Protein AF-X0Z9C5-F1 (afdb_monomer_lite)

Sequence (105 aa):
MKVLSIDVGIKNLALCLFKIENKEKYEIEKWNVVNLCNEIVINCHCGKPAKYNNKENYCCKKHIKDTNLSLIHPELDIKKLKKKKIMDIREILTTHQIDFNSKQS

pLDDT: mean 87.82, std 9.14, range [52.72, 98.19]

Organism: NCBI:txid412755

Foldseek 3Di:
DWDWDWDDDPFKIWIWIKDDPDPVDIDTPDTDIDGPPPDDQDAAPVRHGFPDDDPPHGHHPVCVVVVVDDPADPCRPPVNLVVDDPVSNVVVCVVVVHDDDPPDD

Structure (mmCIF, N/CA/C/O backbone):
data_AF-X0Z9C5-F1
#
_entry.id   AF-X0Z9C5-F1
#
loop_
_atom_site.group_PDB
_atom_site.id
_atom_site.type_symbol
_atom_site.label_atom_id
_atom_site.label_alt_id
_atom_site.label_comp_id
_atom_site.label_asym_id
_atom_site.label_entity_id
_atom_site.label_seq_id
_atom_site.pdbx_PDB_ins_code
_atom_site.Cartn_x
_atom_site.Cartn_y
_atom_site.Cartn_z
_atom_site.occupancy
_atom_site.B_iso_or_equiv
_atom_site.auth_seq_id
_atom_site.auth_comp_id
_atom_site.auth_asym_id
_atom_site.auth_atom_id
_atom_site.pdbx_PDB_model_num
ATOM 1 N N . MET A 1 1 ? -21.740 3.614 27.053 1.00 95.00 1 MET A N 1
ATOM 2 C CA . MET A 1 1 ? -22.060 3.948 25.646 1.00 95.00 1 MET A CA 1
ATOM 3 C C . MET A 1 1 ? -20.900 3.543 24.752 1.00 95.00 1 MET A C 1
ATOM 5 O O . MET A 1 1 ? -19.762 3.641 25.193 1.00 95.00 1 MET A O 1
ATOM 9 N N . LYS A 1 2 ? -21.169 3.093 23.524 1.00 96.75 2 LYS A N 1
ATOM 10 C CA . LYS A 1 2 ? -20.128 2.896 22.508 1.00 96.75 2 LYS A CA 1
ATOM 11 C C . LYS A 1 2 ? -20.235 3.992 21.451 1.00 96.75 2 LYS A C 1
ATOM 13 O O . LYS A 1 2 ? -21.341 4.276 21.003 1.00 96.75 2 LYS A O 1
ATOM 18 N N . VAL A 1 3 ? -19.111 4.598 21.081 1.00 97.38 3 VAL A N 1
ATOM 19 C CA . VAL A 1 3 ? -19.024 5.616 20.023 1.00 97.38 3 VAL A CA 1
ATOM 20 C C . VAL A 1 3 ? -17.980 5.170 19.018 1.00 97.38 3 VAL A C 1
ATOM 22 O O . VAL A 1 3 ? -16.850 4.881 19.394 1.00 97.38 3 VAL A O 1
ATOM 25 N N . LEU A 1 4 ? -18.354 5.116 17.744 1.00 97.81 4 LEU A N 1
ATOM 26 C CA . LEU A 1 4 ? -17.442 4.779 16.661 1.00 97.81 4 LEU A CA 1
ATOM 27 C C . LEU A 1 4 ? -17.093 6.054 15.893 1.00 97.81 4 LEU A C 1
ATOM 29 O O . LEU A 1 4 ? -17.954 6.643 15.247 1.00 97.81 4 LEU A O 1
ATOM 33 N N . SER A 1 5 ? -15.833 6.466 15.981 1.00 97.75 5 SER A N 1
ATOM 34 C CA . SER A 1 5 ? -15.264 7.510 15.132 1.00 97.75 5 SER A CA 1
ATOM 35 C C . SER A 1 5 ? -14.693 6.872 13.872 1.00 97.75 5 SER A C 1
ATOM 37 O O . SER A 1 5 ? -14.012 5.845 13.958 1.00 97.75 5 SER A O 1
ATOM 39 N N . ILE A 1 6 ? -14.986 7.461 12.716 1.00 97.81 6 ILE A N 1
ATOM 40 C CA . ILE A 1 6 ? -14.584 6.950 11.408 1.00 97.81 6 ILE A CA 1
ATOM 41 C C . ILE A 1 6 ? -13.991 8.095 10.589 1.00 97.81 6 ILE A C 1
ATOM 43 O O . ILE A 1 6 ? -14.605 9.154 10.480 1.00 97.81 6 ILE A O 1
ATOM 47 N N . ASP A 1 7 ? -12.838 7.843 9.976 1.00 97.81 7 ASP A N 1
ATOM 48 C CA . ASP A 1 7 ? -12.254 8.672 8.920 1.00 97.81 7 ASP A CA 1
ATOM 49 C C . ASP A 1 7 ? -12.201 7.838 7.630 1.00 97.81 7 ASP A C 1
ATOM 51 O O . ASP A 1 7 ? -11.544 6.789 7.557 1.00 97.81 7 ASP A O 1
ATOM 55 N N . VAL A 1 8 ? -13.002 8.255 6.648 1.00 95.75 8 VAL A N 1
ATOM 56 C CA . VAL A 1 8 ? -13.259 7.503 5.418 1.00 95.75 8 VAL A CA 1
ATOM 57 C C . VAL A 1 8 ? -12.302 7.967 4.325 1.00 95.75 8 VAL A C 1
ATOM 59 O O . VAL A 1 8 ? -12.490 9.021 3.722 1.00 95.75 8 VAL A O 1
ATOM 62 N N . GLY A 1 9 ? -11.316 7.131 4.009 1.00 94.06 9 GLY A N 1
ATOM 63 C CA . GLY A 1 9 ? -10.512 7.243 2.797 1.00 94.06 9 GLY A CA 1
ATOM 64 C C . GLY A 1 9 ? -10.976 6.273 1.709 1.00 94.06 9 GLY A C 1
ATOM 65 O O . GLY A 1 9 ? -11.625 5.267 1.979 1.00 94.06 9 GLY A O 1
ATOM 66 N N . ILE A 1 10 ? -10.585 6.543 0.459 1.00 92.75 10 ILE A N 1
ATOM 67 C CA . ILE A 1 10 ? -10.909 5.677 -0.692 1.00 92.75 10 ILE A CA 1
ATOM 68 C C . ILE A 1 10 ? -10.330 4.265 -0.502 1.00 92.75 10 ILE A C 1
ATOM 70 O O . ILE A 1 10 ? -11.021 3.273 -0.704 1.00 92.75 10 ILE A O 1
ATOM 74 N N . LYS A 1 11 ? -9.052 4.179 -0.108 1.00 91.19 11 LYS A N 1
ATOM 75 C CA . LYS A 1 11 ? -8.353 2.904 0.105 1.00 91.19 11 LYS A CA 1
ATOM 76 C C . LYS A 1 11 ? -8.435 2.422 1.547 1.00 91.19 11 LYS A C 1
ATOM 78 O O . LYS A 1 11 ? -8.592 1.234 1.787 1.00 91.19 11 LYS A O 1
ATOM 83 N N . ASN A 1 12 ? -8.301 3.331 2.505 1.00 94.25 12 ASN A N 1
ATOM 84 C CA . ASN A 1 12 ? -8.173 2.986 3.915 1.00 94.25 12 ASN A CA 1
ATOM 85 C C . ASN A 1 12 ? -9.300 3.630 4.723 1.00 94.25 12 ASN A C 1
ATOM 87 O O . ASN A 1 12 ? -9.531 4.828 4.600 1.00 94.25 12 ASN A O 1
ATOM 91 N N . LEU A 1 13 ? -9.940 2.840 5.580 1.00 95.38 13 LEU A N 1
ATOM 92 C CA . LEU A 1 13 ? -10.901 3.276 6.585 1.00 95.38 13 LEU A CA 1
ATOM 93 C C . LEU A 1 13 ? -10.220 3.273 7.951 1.00 95.38 13 LEU A C 1
ATOM 95 O O . LEU A 1 13 ? -9.905 2.198 8.469 1.00 95.38 13 LEU A O 1
ATOM 99 N N . ALA A 1 14 ? -9.996 4.443 8.544 1.00 97.81 14 ALA A N 1
ATOM 100 C CA . ALA A 1 14 ? -9.546 4.513 9.929 1.00 97.81 14 ALA A CA 1
ATOM 101 C C . ALA A 1 14 ? -10.761 4.508 10.861 1.00 97.81 14 ALA A C 1
ATOM 103 O O . ALA A 1 14 ? -11.755 5.190 10.617 1.00 97.81 14 ALA A O 1
ATOM 104 N N . LEU A 1 15 ? -10.686 3.712 11.926 1.00 97.50 15 LEU A N 1
ATOM 105 C CA . LEU A 1 15 ? -11.767 3.555 12.889 1.00 97.50 15 LEU A CA 1
ATOM 106 C C . LEU A 1 15 ? -11.236 3.531 14.319 1.00 97.50 15 LEU A C 1
ATOM 108 O O . LEU A 1 15 ? -10.238 2.871 14.620 1.00 97.50 15 LEU A O 1
ATOM 112 N N . CYS A 1 16 ? -11.942 4.229 15.203 1.00 98.19 16 CYS A N 1
ATOM 113 C CA . CYS A 1 16 ? -11.679 4.238 16.633 1.00 98.19 16 CYS A CA 1
ATOM 114 C C . CYS A 1 16 ? -12.994 4.040 17.396 1.00 98.19 16 CYS A C 1
ATOM 116 O O . CYS A 1 16 ? -13.896 4.878 17.338 1.00 98.19 16 CYS A O 1
ATOM 118 N N . LEU A 1 17 ? -13.119 2.899 18.071 1.00 98.12 17 LEU A 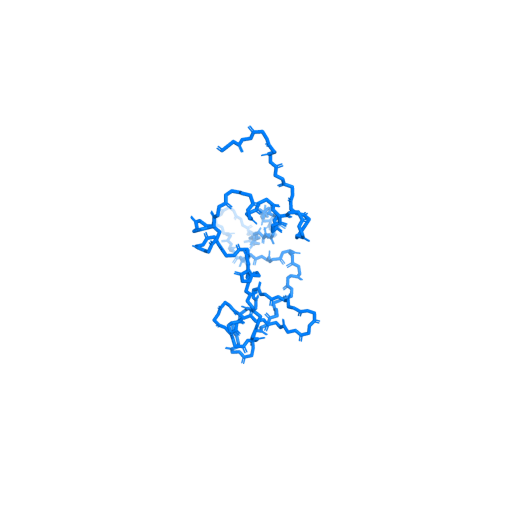N 1
ATOM 119 C CA . LEU A 1 17 ? -14.252 2.552 18.916 1.00 98.12 17 LEU A CA 1
ATOM 120 C C . LEU A 1 17 ? -13.937 2.956 20.353 1.00 98.12 17 LEU A C 1
ATOM 122 O O . LEU A 1 17 ? -13.076 2.364 21.002 1.00 98.12 17 LEU A O 1
ATOM 126 N N . PHE A 1 18 ? -14.680 3.929 20.853 1.00 97.75 18 PHE A N 1
ATOM 127 C CA . PHE A 1 18 ? -14.644 4.357 22.239 1.00 97.75 18 PHE A CA 1
ATOM 128 C C . PHE A 1 18 ? -15.731 3.650 23.036 1.00 97.75 18 PHE A C 1
ATOM 130 O O . PHE A 1 18 ? -16.887 3.568 22.610 1.00 97.75 18 PHE A O 1
ATOM 137 N N . LYS A 1 19 ? -15.379 3.218 24.242 1.00 98.06 19 LYS A N 1
ATOM 138 C CA . LYS A 1 19 ? -16.324 2.819 25.278 1.00 98.06 19 LYS A CA 1
ATOM 139 C C . LYS A 1 19 ? -16.319 3.906 26.345 1.00 98.06 19 LYS A C 1
ATOM 141 O O . LYS A 1 19 ? -15.324 4.135 27.021 1.00 98.06 19 LYS A O 1
ATOM 146 N N . ILE A 1 20 ? -17.439 4.608 26.455 1.00 97.12 20 ILE A N 1
ATOM 147 C CA . ILE A 1 20 ? -17.607 5.782 27.312 1.00 97.12 20 ILE A CA 1
ATOM 148 C C . ILE A 1 20 ? -18.565 5.412 28.439 1.00 97.12 20 ILE A C 1
ATOM 150 O O . ILE A 1 20 ? -19.726 5.081 28.177 1.00 97.12 20 ILE A O 1
ATOM 154 N N . GLU A 1 21 ? -18.098 5.466 29.683 1.00 96.19 21 GLU A N 1
ATOM 155 C CA . GLU A 1 21 ? -18.959 5.356 30.864 1.00 96.19 21 GLU A CA 1
ATOM 156 C C . GLU A 1 21 ? -19.460 6.740 31.287 1.00 96.19 21 GLU A C 1
ATOM 158 O O . GLU A 1 21 ? -20.655 6.919 31.507 1.00 96.19 21 GLU A O 1
ATOM 163 N N . ASN A 1 22 ? -18.564 7.730 31.333 1.00 94.50 22 ASN A N 1
ATOM 164 C CA . ASN A 1 22 ? -18.874 9.138 31.594 1.00 94.50 22 ASN A CA 1
ATOM 165 C C . ASN A 1 22 ? -17.762 10.055 31.029 1.00 94.50 22 ASN A C 1
ATOM 167 O O . ASN A 1 22 ? -16.851 9.579 30.354 1.00 94.5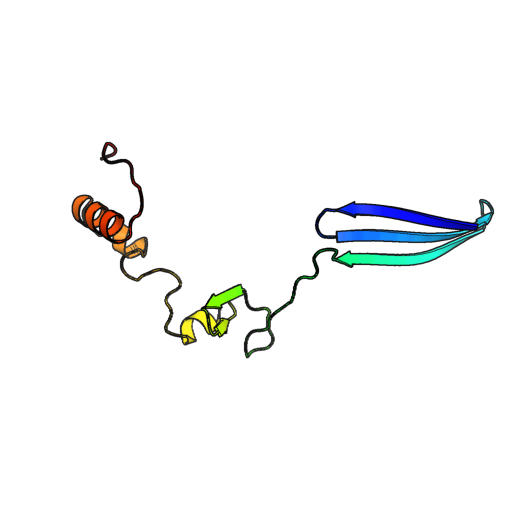0 22 ASN A O 1
ATOM 171 N N . LYS A 1 23 ? -17.840 11.375 31.271 1.00 90.12 23 LYS A N 1
ATOM 172 C CA . LYS A 1 23 ? -16.889 12.369 30.723 1.00 90.12 23 LYS A CA 1
ATOM 173 C C . LYS A 1 23 ? -15.436 12.161 31.167 1.00 90.12 23 LYS A C 1
ATOM 175 O O . LYS A 1 23 ? -14.531 12.527 30.428 1.00 90.12 23 LYS A O 1
ATOM 180 N N . GLU A 1 24 ? -15.222 11.589 32.346 1.00 94.38 24 GLU A N 1
ATOM 181 C CA . GLU A 1 24 ? -13.891 11.369 32.929 1.00 94.38 24 GLU A CA 1
ATOM 182 C C . GLU A 1 24 ? -13.417 9.921 32.760 1.00 94.38 24 GLU A C 1
ATOM 184 O O . GLU A 1 24 ? -12.226 9.639 32.844 1.00 94.38 24 GLU A O 1
ATOM 189 N N . LYS A 1 25 ? -14.345 8.998 32.484 1.00 95.94 25 LYS A N 1
ATOM 190 C CA . LYS A 1 25 ? -14.083 7.570 32.337 1.00 95.94 25 LYS A CA 1
ATOM 191 C C . LYS A 1 25 ? -14.512 7.078 30.960 1.00 95.94 25 LYS A C 1
ATOM 193 O O . LYS A 1 25 ? -15.676 6.733 30.721 1.00 95.94 25 LYS A O 1
ATOM 198 N N . TYR A 1 26 ? -13.537 7.020 30.065 1.00 95.88 26 TYR A N 1
ATOM 199 C CA . TYR A 1 26 ? -13.660 6.444 28.734 1.00 95.88 26 TYR A CA 1
ATOM 200 C C . TYR A 1 26 ? -12.375 5.711 28.347 1.00 95.88 26 TYR A C 1
ATOM 202 O O . TYR A 1 26 ? -11.289 6.047 28.810 1.00 95.88 26 TYR A O 1
ATOM 210 N N . GLU A 1 27 ? -12.507 4.711 27.482 1.00 97.44 27 GLU A N 1
ATOM 211 C CA . GLU A 1 27 ? -11.386 3.937 26.950 1.00 97.44 27 GLU A CA 1
ATOM 212 C C . GLU A 1 27 ? -11.540 3.705 25.444 1.00 97.44 27 GLU A C 1
ATOM 214 O O . GLU A 1 27 ? -12.651 3.715 24.901 1.00 97.44 27 GLU A O 1
ATOM 219 N N . ILE A 1 28 ? -10.414 3.490 24.764 1.00 97.94 28 ILE A N 1
ATOM 220 C CA . ILE A 1 28 ? -10.395 3.032 23.375 1.00 97.94 28 ILE A CA 1
ATOM 221 C C . ILE A 1 28 ? -10.507 1.508 23.397 1.00 97.94 28 ILE A C 1
ATOM 223 O O . ILE A 1 28 ? -9.568 0.814 23.770 1.00 97.94 28 ILE A O 1
ATOM 227 N N . GLU A 1 29 ? -11.661 0.987 22.989 1.00 97.75 29 GLU A N 1
ATOM 228 C CA . GLU A 1 29 ? -11.916 -0.454 22.899 1.00 97.75 29 GLU A CA 1
ATOM 229 C C . GLU A 1 29 ? -11.288 -1.050 21.630 1.00 97.75 29 GLU A C 1
ATOM 231 O O . GLU A 1 29 ? -10.859 -2.204 21.620 1.00 97.75 29 GLU A O 1
ATOM 236 N N . LYS A 1 30 ? -11.225 -0.275 20.538 1.00 97.69 30 LYS A N 1
ATOM 237 C CA . LYS A 1 30 ? -10.619 -0.721 19.278 1.00 97.69 30 LYS A CA 1
ATOM 238 C C . LYS A 1 30 ? -10.066 0.454 18.485 1.00 97.69 30 LYS A C 1
ATOM 240 O O . LYS A 1 30 ? -10.770 1.432 18.276 1.00 97.69 30 LYS A O 1
ATOM 245 N N . TRP A 1 31 ? -8.851 0.318 17.971 1.00 97.94 31 TRP A N 1
ATOM 246 C CA . TRP A 1 31 ? -8.250 1.267 17.037 1.00 97.94 31 TRP A CA 1
ATOM 247 C C . TRP A 1 31 ? -7.696 0.477 15.863 1.00 97.94 31 TRP A C 1
ATOM 249 O O . TRP A 1 31 ? -6.871 -0.414 16.057 1.00 97.94 31 TRP A O 1
ATOM 259 N N . ASN A 1 32 ? -8.186 0.749 14.654 1.00 96.94 32 ASN A N 1
ATOM 260 C CA . ASN A 1 32 ? -7.707 0.049 13.471 1.00 96.94 32 ASN A CA 1
ATOM 261 C C 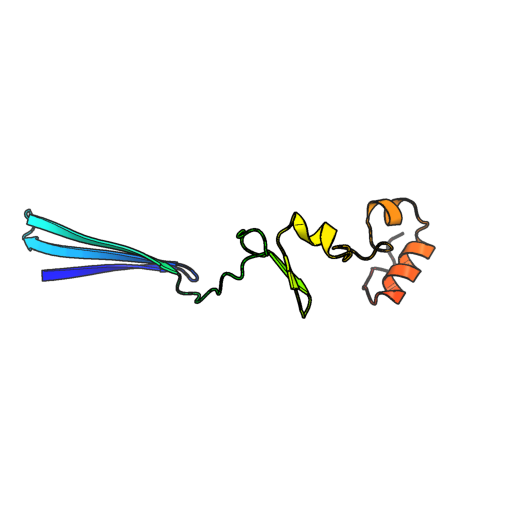. ASN A 1 32 ? -7.711 0.923 12.212 1.00 96.94 32 ASN A C 1
ATOM 263 O O . ASN A 1 32 ? -8.395 1.943 12.144 1.00 96.94 32 ASN A O 1
ATOM 267 N N . VAL A 1 33 ? -6.975 0.469 11.199 1.00 96.06 33 VAL A N 1
ATOM 268 C CA . VAL A 1 33 ? -7.048 0.962 9.822 1.00 96.06 33 VAL A CA 1
ATOM 269 C C . VAL A 1 33 ? -7.291 -0.237 8.910 1.00 96.06 33 VAL A C 1
ATOM 271 O O . VAL A 1 33 ? -6.507 -1.183 8.899 1.00 96.06 33 VAL A O 1
ATOM 274 N N . VAL A 1 34 ? -8.394 -0.216 8.166 1.00 93.56 34 VAL A N 1
ATOM 275 C CA . VAL A 1 34 ? -8.821 -1.319 7.294 1.00 93.56 34 VAL A CA 1
ATOM 276 C C . VAL A 1 34 ? -8.641 -0.913 5.835 1.00 93.56 34 VAL A C 1
ATOM 278 O O . VAL A 1 34 ? -9.074 0.168 5.449 1.00 93.56 34 VAL A O 1
ATOM 281 N N . ASN A 1 35 ? -8.034 -1.773 5.014 1.00 92.38 35 ASN A N 1
ATOM 282 C CA . ASN A 1 35 ? -8.004 -1.582 3.563 1.00 92.38 35 ASN A CA 1
ATOM 283 C C . ASN A 1 35 ? -9.363 -2.001 2.976 1.00 92.38 35 ASN A C 1
ATOM 285 O O . ASN A 1 35 ? -9.759 -3.158 3.100 1.00 92.38 35 ASN A O 1
ATOM 289 N N . LEU A 1 36 ? -10.082 -1.052 2.380 1.00 92.00 36 LEU A N 1
ATOM 290 C CA . LEU A 1 36 ? -11.382 -1.257 1.733 1.00 92.00 36 LEU A CA 1
ATOM 291 C C . LEU A 1 36 ? -11.243 -1.831 0.324 1.00 92.00 36 LEU A C 1
ATOM 293 O O . LEU A 1 36 ? -12.174 -2.430 -0.214 1.00 92.00 36 LEU A O 1
ATOM 297 N N . CYS A 1 37 ? -10.078 -1.643 -0.289 1.00 89.00 37 CYS A N 1
ATOM 298 C CA . CYS A 1 37 ? -9.754 -2.287 -1.540 1.00 89.00 37 CYS A CA 1
ATOM 299 C C . CYS A 1 37 ? -9.319 -3.712 -1.195 1.00 89.00 37 CYS A C 1
ATOM 301 O O . CYS A 1 37 ? -8.270 -3.901 -0.581 1.00 89.00 37 CYS A O 1
ATOM 303 N N . ASN A 1 38 ? -10.111 -4.712 -1.589 1.00 77.44 38 ASN A N 1
ATOM 304 C CA . ASN A 1 38 ? -9.771 -6.139 -1.509 1.00 77.44 38 ASN A CA 1
ATOM 305 C C . ASN A 1 38 ? -8.582 -6.480 -2.434 1.00 77.44 38 ASN A C 1
ATOM 307 O O . ASN A 1 38 ? -8.693 -7.283 -3.358 1.00 77.44 38 ASN A O 1
ATOM 311 N N . GLU A 1 39 ? -7.451 -5.807 -2.241 1.00 80.81 39 GLU A N 1
ATOM 312 C CA . GLU A 1 39 ? -6.248 -5.949 -3.038 1.00 80.81 39 GLU A CA 1
ATOM 313 C C . GLU A 1 39 ? -5.666 -7.335 -2.784 1.00 80.81 39 GLU A C 1
ATOM 315 O O . GLU A 1 39 ? -5.153 -7.640 -1.707 1.00 80.81 39 GLU A O 1
ATOM 320 N N . ILE A 1 40 ? -5.738 -8.182 -3.805 1.00 82.00 40 ILE A N 1
ATOM 321 C CA . ILE A 1 40 ? -5.070 -9.474 -3.796 1.00 82.00 40 ILE A CA 1
ATOM 322 C C . ILE A 1 40 ? -3.580 -9.206 -3.993 1.00 82.00 40 ILE A C 1
ATOM 324 O O . ILE A 1 40 ? -3.129 -8.843 -5.082 1.00 82.00 40 ILE A O 1
ATOM 328 N N . VAL A 1 41 ? -2.803 -9.382 -2.927 1.00 83.62 41 VAL A N 1
ATOM 329 C CA . VAL A 1 41 ? -1.345 -9.330 -3.016 1.00 83.62 41 VAL A CA 1
ATOM 330 C C . VAL A 1 41 ? -0.859 -10.651 -3.597 1.00 83.62 41 VAL A C 1
ATOM 332 O O . VAL A 1 41 ? -0.789 -11.665 -2.906 1.00 83.62 41 VAL A O 1
ATOM 335 N N . ILE A 1 42 ? -0.513 -10.635 -4.881 1.00 89.31 42 ILE A N 1
ATOM 336 C CA . ILE A 1 42 ? 0.144 -11.770 -5.525 1.00 89.31 42 ILE A CA 1
ATOM 337 C C . ILE A 1 42 ? 1.643 -11.634 -5.297 1.00 89.31 42 ILE A C 1
ATOM 339 O O . ILE A 1 42 ? 2.247 -10.609 -5.621 1.00 89.31 42 ILE A O 1
ATOM 343 N N . ASN A 1 43 ? 2.253 -12.665 -4.724 1.00 91.50 43 ASN A N 1
ATOM 344 C CA . ASN A 1 43 ? 3.683 -12.677 -4.456 1.00 91.50 43 ASN A CA 1
ATOM 345 C C . ASN A 1 43 ? 4.456 -13.263 -5.638 1.00 91.50 43 ASN A C 1
ATOM 347 O O . ASN A 1 43 ? 4.026 -14.201 -6.301 1.00 91.50 43 ASN A O 1
ATOM 351 N N . CYS A 1 44 ? 5.639 -12.710 -5.876 1.00 90.75 44 CYS A N 1
ATOM 352 C CA . CYS A 1 44 ? 6.655 -13.324 -6.718 1.00 90.75 44 CYS A CA 1
ATOM 353 C C . CYS A 1 44 ? 7.181 -14.606 -6.043 1.00 90.75 44 CYS A C 1
ATOM 355 O O . CYS A 1 44 ? 7.085 -14.743 -4.823 1.00 90.75 44 CYS A O 1
ATOM 357 N N . HIS A 1 45 ? 7.843 -15.490 -6.797 1.00 88.12 45 HIS A N 1
ATOM 358 C CA . HIS A 1 45 ? 8.471 -16.721 -6.282 1.00 88.12 45 HIS A CA 1
ATOM 359 C C . HIS A 1 45 ? 9.477 -16.501 -5.129 1.00 88.12 45 HIS A C 1
ATOM 361 O O . HIS A 1 45 ? 9.897 -17.445 -4.473 1.00 88.12 45 HIS A O 1
ATOM 367 N N . CYS A 1 46 ? 9.888 -15.258 -4.870 1.00 90.25 46 CYS A N 1
ATOM 368 C CA . CYS A 1 46 ? 10.753 -14.880 -3.754 1.00 90.25 46 CYS A CA 1
ATOM 369 C C . CYS A 1 46 ? 10.012 -14.345 -2.518 1.00 90.25 46 CYS A C 1
ATOM 371 O O . CYS A 1 46 ? 10.649 -13.782 -1.629 1.00 90.25 46 CYS A O 1
ATOM 373 N N . GLY A 1 47 ? 8.679 -14.419 -2.497 1.00 90.06 47 GLY A N 1
ATOM 374 C CA . GLY A 1 47 ? 7.826 -13.955 -1.399 1.00 90.06 47 GLY A CA 1
ATOM 375 C C . GLY A 1 47 ? 7.561 -12.445 -1.367 1.00 90.06 47 GLY A C 1
ATOM 376 O O . GLY A 1 47 ? 6.721 -11.994 -0.598 1.00 90.06 47 GLY A O 1
ATOM 377 N N . LYS A 1 48 ? 8.235 -11.639 -2.201 1.00 90.81 48 LYS A N 1
ATOM 378 C CA . LYS A 1 48 ? 7.948 -10.196 -2.314 1.00 90.81 48 LYS A CA 1
ATOM 379 C C . LYS A 1 48 ? 6.703 -9.949 -3.173 1.00 90.81 48 LYS A C 1
ATOM 381 O O . LYS A 1 48 ? 6.550 -10.652 -4.175 1.00 90.81 48 LYS A O 1
ATOM 386 N N . PRO A 1 49 ? 5.908 -8.898 -2.894 1.00 90.19 49 PRO A N 1
ATOM 387 C CA . PRO A 1 49 ? 4.785 -8.515 -3.744 1.00 90.19 49 PRO A CA 1
ATOM 388 C C . PRO A 1 49 ? 5.216 -8.345 -5.203 1.00 90.19 49 PRO A C 1
ATOM 390 O O . PRO A 1 49 ? 6.192 -7.640 -5.509 1.00 90.19 49 PRO A O 1
ATOM 393 N N . ALA A 1 50 ? 4.508 -9.016 -6.105 1.00 91.56 50 ALA A N 1
ATOM 394 C CA . ALA A 1 50 ? 4.691 -8.850 -7.532 1.00 91.56 50 ALA A CA 1
ATOM 395 C C . ALA A 1 50 ? 4.231 -7.448 -7.949 1.00 91.56 50 ALA A C 1
ATOM 397 O O . ALA A 1 50 ? 3.239 -6.920 -7.454 1.00 91.56 50 ALA A O 1
ATOM 398 N N . LYS A 1 51 ? 4.986 -6.831 -8.859 1.00 88.12 51 LYS A N 1
ATOM 399 C CA . LYS A 1 51 ? 4.655 -5.521 -9.447 1.00 88.12 51 LYS A CA 1
ATOM 400 C C . LYS A 1 51 ? 4.323 -5.617 -10.930 1.00 88.12 51 LYS A C 1
ATOM 402 O O . LYS A 1 51 ? 3.828 -4.656 -11.504 1.00 88.12 51 LYS A O 1
ATOM 407 N N . TYR A 1 52 ? 4.642 -6.754 -11.538 1.00 86.75 52 TYR A N 1
ATOM 408 C CA . TYR A 1 52 ? 4.501 -7.006 -12.960 1.00 86.75 52 TYR A CA 1
ATOM 409 C C . TYR A 1 52 ? 3.727 -8.305 -13.147 1.00 86.75 52 TYR A C 1
ATOM 411 O O . TYR A 1 52 ? 3.989 -9.284 -12.444 1.00 86.75 52 TYR A O 1
ATOM 419 N N . ASN A 1 53 ? 2.797 -8.280 -14.095 1.00 84.62 53 ASN A N 1
ATOM 420 C CA . ASN A 1 53 ? 1.980 -9.406 -14.518 1.00 84.62 53 ASN A CA 1
ATOM 421 C C . ASN A 1 53 ? 2.161 -9.537 -16.037 1.00 84.62 53 ASN A C 1
ATOM 423 O O . ASN A 1 53 ? 1.767 -8.637 -16.780 1.00 84.62 53 ASN A O 1
ATOM 427 N N . ASN A 1 54 ? 2.806 -10.614 -16.486 1.00 74.94 54 ASN A N 1
ATOM 428 C CA . ASN A 1 54 ? 2.567 -11.139 -17.829 1.00 74.94 54 ASN A CA 1
ATOM 429 C C . ASN A 1 54 ? 1.507 -12.231 -17.672 1.00 74.94 54 ASN A C 1
ATOM 431 O O . ASN A 1 54 ? 1.476 -12.843 -16.614 1.00 74.94 54 ASN A O 1
ATOM 435 N N . LYS A 1 55 ? 0.686 -12.483 -18.694 1.00 67.62 55 LYS A N 1
ATOM 436 C CA . LYS A 1 55 ? -0.496 -13.370 -18.657 1.00 67.62 55 LYS A CA 1
ATOM 437 C C . LYS A 1 55 ? -0.337 -14.700 -17.886 1.00 67.62 55 LYS A C 1
ATOM 439 O O . LYS A 1 55 ? -1.351 -15.254 -17.481 1.00 67.62 55 LYS A O 1
ATOM 444 N N . GLU A 1 56 ? 0.886 -15.187 -17.663 1.00 74.69 56 GLU A N 1
ATOM 445 C CA . GLU A 1 56 ? 1.189 -16.421 -16.933 1.00 74.69 56 GLU A CA 1
ATOM 446 C C . GLU A 1 56 ? 2.166 -16.259 -15.744 1.00 74.69 56 GLU A C 1
ATOM 448 O O . GLU A 1 56 ? 2.357 -17.206 -14.988 1.00 74.69 56 GLU A O 1
ATOM 453 N N . ASN A 1 57 ? 2.790 -15.091 -15.527 1.00 81.56 57 ASN A N 1
ATOM 454 C CA . ASN A 1 57 ? 3.815 -14.907 -14.492 1.00 81.56 57 ASN A CA 1
ATOM 455 C C . ASN A 1 57 ? 3.700 -13.584 -13.724 1.00 81.56 57 ASN A C 1
ATOM 457 O O . ASN A 1 57 ? 3.666 -12.489 -14.294 1.00 81.56 57 ASN A O 1
ATOM 461 N N . TYR A 1 58 ? 3.803 -13.700 -12.398 1.00 87.94 58 TYR A N 1
ATOM 462 C CA . TYR A 1 58 ? 3.837 -12.586 -11.455 1.00 87.94 58 TYR A CA 1
ATOM 463 C C . TYR A 1 58 ? 5.244 -12.396 -10.890 1.00 87.94 58 TYR A C 1
ATOM 465 O O . TYR A 1 58 ? 5.789 -13.262 -10.202 1.00 87.94 58 TYR A O 1
ATOM 473 N N . CYS A 1 59 ? 5.849 -11.240 -11.163 1.00 89.88 59 CYS A N 1
ATOM 474 C CA . CYS A 1 59 ? 7.244 -10.980 -10.816 1.00 89.88 59 CYS A CA 1
ATOM 475 C C . CYS A 1 59 ? 7.455 -9.661 -10.073 1.00 89.88 59 CYS A C 1
ATOM 477 O O . CYS A 1 59 ? 6.772 -8.654 -10.279 1.00 89.88 59 CYS A O 1
ATOM 479 N N . CYS A 1 60 ? 8.462 -9.652 -9.199 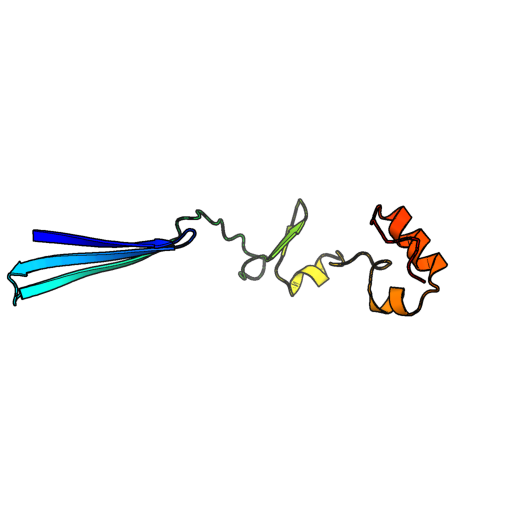1.00 90.19 60 CYS A N 1
ATOM 480 C CA . CYS A 1 60 ? 8.981 -8.427 -8.603 1.00 90.19 60 CYS A CA 1
ATOM 481 C C . CYS A 1 60 ? 9.959 -7.729 -9.570 1.00 90.19 60 CYS A C 1
ATOM 483 O O . CYS A 1 60 ? 10.451 -8.325 -10.527 1.00 90.19 60 CYS A O 1
ATOM 485 N N . LYS A 1 61 ? 10.324 -6.473 -9.288 1.00 86.12 61 LYS A N 1
ATOM 486 C CA . LYS A 1 61 ? 11.266 -5.689 -10.118 1.00 86.12 61 LYS A CA 1
ATOM 487 C C . LYS A 1 61 ? 12.651 -6.330 -10.289 1.00 86.12 61 LYS A C 1
ATOM 489 O O . LYS A 1 61 ? 13.347 -6.011 -11.245 1.00 86.12 61 LYS A O 1
ATOM 494 N N . LYS A 1 62 ? 13.068 -7.197 -9.361 1.00 86.94 62 LYS A N 1
ATOM 495 C CA . LYS A 1 62 ? 14.342 -7.919 -9.461 1.00 86.94 62 LYS A CA 1
ATOM 496 C C . LYS A 1 62 ? 14.242 -9.062 -10.477 1.00 86.94 62 LYS A C 1
ATOM 498 O O . LYS A 1 62 ? 15.049 -9.102 -11.394 1.00 86.94 62 LYS A O 1
ATOM 503 N N . HIS A 1 63 ? 13.222 -9.908 -10.335 1.00 88.31 63 HIS A N 1
ATOM 504 C CA . HIS A 1 63 ? 13.081 -11.153 -11.101 1.00 88.31 63 HIS A CA 1
ATOM 505 C C . HIS A 1 63 ? 12.388 -10.990 -12.453 1.00 88.31 63 HIS A C 1
ATOM 507 O O . HIS A 1 63 ? 12.407 -11.908 -13.258 1.00 88.31 63 HIS A O 1
ATOM 513 N N . ILE A 1 64 ? 11.848 -9.808 -12.774 1.00 84.94 64 ILE A N 1
ATOM 514 C CA . ILE A 1 64 ? 11.380 -9.541 -14.143 1.00 84.94 64 ILE A CA 1
ATOM 515 C C . ILE A 1 64 ? 12.502 -9.723 -15.177 1.00 84.94 64 ILE A C 1
ATOM 517 O O . ILE A 1 64 ? 12.255 -10.202 -16.276 1.00 84.94 64 ILE A O 1
ATOM 521 N N . LYS A 1 65 ? 13.753 -9.421 -14.808 1.00 81.25 65 LYS A N 1
ATOM 522 C CA . LYS A 1 65 ? 14.914 -9.614 -15.688 1.00 81.25 65 LYS A CA 1
ATOM 523 C C . LYS A 1 65 ? 15.176 -11.085 -16.007 1.00 81.25 65 LYS A C 1
ATOM 525 O O . LYS A 1 65 ? 15.688 -11.377 -17.079 1.00 81.25 65 LYS A O 1
ATOM 530 N N . ASP A 1 66 ? 14.790 -11.979 -15.103 1.00 81.81 66 ASP A N 1
ATOM 531 C CA . ASP A 1 66 ? 15.001 -13.420 -15.239 1.00 81.81 66 ASP A CA 1
ATOM 532 C C . ASP A 1 66 ? 13.931 -14.052 -16.142 1.00 81.81 66 ASP A C 1
ATOM 534 O O . ASP A 1 66 ? 14.137 -15.121 -16.703 1.00 81.81 66 ASP A O 1
ATOM 538 N N . THR A 1 67 ? 12.799 -13.366 -16.346 1.00 73.81 67 THR A N 1
ATOM 539 C CA . THR A 1 67 ? 11.707 -13.836 -17.218 1.00 73.81 67 THR A CA 1
ATOM 540 C C . THR A 1 67 ? 11.984 -13.665 -18.714 1.00 73.81 67 THR A C 1
ATOM 542 O O . THR A 1 67 ? 11.084 -13.882 -19.519 1.00 73.81 67 THR A O 1
ATOM 545 N N . ASN A 1 68 ? 13.191 -13.234 -19.108 1.00 69.38 68 ASN A N 1
ATOM 546 C CA . ASN A 1 68 ? 13.563 -12.839 -20.479 1.00 69.38 68 ASN A CA 1
ATOM 547 C C . ASN A 1 68 ? 12.663 -11.758 -21.113 1.00 69.38 68 ASN A C 1
ATOM 549 O O . ASN A 1 68 ? 12.853 -11.381 -22.269 1.00 69.38 68 ASN A O 1
ATOM 553 N N . LEU A 1 69 ? 11.713 -11.207 -20.357 1.00 66.50 69 LEU A N 1
ATOM 554 C CA . LEU A 1 69 ? 10.855 -10.120 -20.786 1.00 66.50 69 LEU A CA 1
ATOM 555 C C . LEU A 1 69 ? 11.524 -8.804 -20.428 1.00 66.50 69 LEU A C 1
ATOM 557 O O . LEU A 1 69 ? 11.641 -8.415 -19.263 1.00 66.50 69 LEU A O 1
ATOM 561 N N . SER A 1 70 ? 11.964 -8.096 -21.460 1.00 64.38 70 SER A N 1
ATOM 562 C CA . SER A 1 70 ? 12.366 -6.711 -21.290 1.00 64.38 70 SER A CA 1
ATOM 563 C C . SER A 1 70 ? 11.136 -5.874 -20.938 1.00 64.38 70 SER A C 1
ATOM 565 O O . SER A 1 70 ? 10.132 -5.910 -21.644 1.00 64.38 70 SER A O 1
ATOM 567 N N . LEU A 1 71 ? 11.227 -5.084 -19.861 1.00 70.50 71 LEU A N 1
ATOM 568 C CA . LEU A 1 71 ? 10.184 -4.129 -19.451 1.00 70.50 71 LEU A CA 1
ATOM 569 C C . LEU A 1 71 ? 9.832 -3.119 -20.555 1.00 70.50 71 LEU A C 1
ATOM 571 O O . LEU A 1 71 ? 8.756 -2.532 -20.536 1.00 70.50 71 LEU A O 1
ATOM 575 N N . ILE A 1 72 ? 10.768 -2.888 -21.475 1.00 73.44 72 ILE A N 1
ATOM 576 C CA . ILE A 1 72 ? 10.643 -1.987 -22.618 1.00 73.44 72 ILE A CA 1
ATOM 577 C C . ILE A 1 72 ? 11.123 -2.760 -23.844 1.00 73.44 72 ILE A C 1
ATOM 579 O O . ILE A 1 72 ? 12.187 -3.381 -23.788 1.00 73.44 72 ILE A O 1
ATOM 583 N N . HIS A 1 73 ? 10.382 -2.726 -24.952 1.00 75.75 73 HIS A N 1
ATOM 584 C CA . HIS A 1 73 ? 10.851 -3.336 -26.197 1.00 75.75 73 HIS A CA 1
ATOM 585 C C . HIS A 1 73 ? 12.250 -2.786 -26.544 1.00 75.75 73 HIS A C 1
ATOM 587 O O . HIS A 1 73 ? 12.440 -1.571 -26.470 1.00 75.75 73 HIS A O 1
ATOM 593 N N . PRO A 1 74 ? 13.249 -3.613 -26.908 1.00 78.00 74 PRO A N 1
ATOM 594 C CA . PRO A 1 74 ? 14.625 -3.150 -27.103 1.00 78.00 74 PRO A CA 1
ATOM 595 C C . PRO A 1 74 ? 14.790 -2.010 -28.113 1.00 78.00 74 PRO A C 1
ATOM 597 O O . PRO A 1 74 ? 15.806 -1.324 -28.064 1.00 78.00 74 PRO A O 1
ATOM 600 N N . GLU A 1 75 ? 13.841 -1.831 -29.029 1.00 81.44 75 GLU A N 1
ATOM 601 C CA . GLU A 1 75 ? 13.806 -0.735 -30.008 1.00 81.44 75 GLU A CA 1
ATOM 602 C C . GLU A 1 75 ? 13.261 0.576 -29.435 1.00 81.44 75 GLU A C 1
ATOM 604 O O . GLU A 1 75 ? 13.625 1.645 -29.914 1.00 81.44 75 GLU A O 1
ATOM 609 N N . LEU A 1 76 ? 12.442 0.493 -28.385 1.00 84.12 76 LEU A N 1
ATOM 610 C CA . LEU A 1 76 ? 11.841 1.627 -27.681 1.00 84.12 76 LEU A CA 1
ATOM 611 C C . LEU A 1 76 ? 12.684 2.089 -26.480 1.00 84.12 76 LEU A C 1
ATOM 613 O O . LEU A 1 76 ? 12.291 2.992 -25.742 1.00 84.12 76 LEU A O 1
ATOM 617 N N . ASP A 1 77 ? 13.854 1.485 -26.258 1.00 86.75 77 ASP A N 1
ATOM 618 C CA . ASP A 1 77 ? 14.775 1.936 -25.218 1.00 86.75 77 ASP A CA 1
ATOM 619 C C . ASP A 1 77 ? 15.276 3.357 -25.524 1.00 86.75 77 ASP A C 1
ATOM 621 O O . ASP A 1 77 ? 15.907 3.618 -26.551 1.00 86.75 77 ASP A O 1
ATOM 625 N N . ILE A 1 78 ? 15.045 4.280 -24.590 1.00 86.00 78 ILE A N 1
ATOM 626 C CA . ILE A 1 78 ? 15.363 5.705 -24.750 1.00 86.00 78 ILE A CA 1
ATOM 627 C C . ILE A 1 78 ? 16.853 5.935 -25.048 1.00 86.00 78 ILE A C 1
ATOM 629 O O . ILE A 1 78 ? 17.193 6.839 -25.811 1.00 86.00 78 ILE A O 1
ATOM 633 N N . LYS A 1 79 ? 17.770 5.139 -24.479 1.00 86.38 79 LYS A N 1
ATOM 634 C CA . LYS A 1 79 ? 19.213 5.304 -24.727 1.00 86.38 79 LYS A CA 1
ATOM 635 C C . LYS A 1 79 ? 19.585 4.907 -26.152 1.00 86.38 79 LYS A C 1
ATOM 637 O O . LYS A 1 79 ? 20.552 5.451 -26.684 1.00 86.38 79 LYS A O 1
ATOM 642 N N . LYS A 1 80 ? 18.851 3.970 -26.758 1.00 86.31 80 LYS A N 1
ATOM 643 C CA . LYS A 1 80 ? 19.013 3.591 -28.168 1.00 86.31 80 LYS A CA 1
ATOM 644 C C . LYS A 1 80 ? 18.317 4.577 -29.099 1.00 86.31 80 LYS A C 1
ATOM 646 O O . LYS A 1 80 ? 18.936 4.995 -30.072 1.00 86.31 80 LYS A O 1
ATOM 651 N N . LEU A 1 81 ? 17.096 5.005 -28.771 1.00 88.50 81 LEU A N 1
ATOM 652 C CA . LEU A 1 81 ? 16.361 6.008 -29.548 1.00 88.50 81 LEU A CA 1
ATOM 653 C C . LEU A 1 81 ? 17.144 7.321 -29.654 1.00 88.50 81 LEU A C 1
ATOM 655 O O . LEU A 1 81 ? 17.304 7.835 -30.751 1.00 88.50 81 LEU A O 1
ATOM 659 N N . LYS A 1 82 ? 17.753 7.803 -28.560 1.00 87.19 82 LYS A N 1
ATOM 660 C CA . LYS A 1 82 ? 18.593 9.020 -28.566 1.00 87.19 82 LYS A CA 1
ATOM 661 C C . LYS A 1 82 ? 19.791 8.974 -29.523 1.00 87.19 82 LYS A C 1
ATOM 663 O O . LYS A 1 82 ? 20.355 10.018 -29.824 1.00 87.19 82 LYS A O 1
ATOM 668 N N . LYS A 1 83 ? 20.218 7.783 -29.950 1.00 90.31 83 LYS A N 1
ATOM 669 C CA . LYS A 1 83 ? 21.345 7.593 -30.877 1.00 90.31 83 LYS A CA 1
ATOM 670 C C . LYS A 1 83 ? 20.900 7.439 -32.334 1.00 90.31 83 LYS A C 1
ATOM 672 O O . LYS A 1 83 ? 21.754 7.420 -33.215 1.00 90.31 83 LYS A O 1
ATOM 677 N N . LYS A 1 84 ? 19.600 7.268 -32.584 1.00 88.44 84 LYS A N 1
ATOM 678 C CA . LYS A 1 84 ? 19.024 7.088 -33.920 1.00 88.44 84 LYS A CA 1
ATOM 679 C C . LYS A 1 84 ? 18.684 8.437 -34.547 1.00 88.44 84 LYS A C 1
ATOM 681 O O . LYS A 1 84 ? 18.497 9.429 -33.844 1.00 88.44 84 LYS A O 1
ATOM 686 N N . LYS A 1 85 ? 18.599 8.477 -35.879 1.00 90.62 85 LYS A N 1
ATOM 687 C CA . LYS A 1 85 ? 18.129 9.674 -36.584 1.00 90.62 85 LYS A CA 1
ATOM 688 C C . LYS A 1 85 ? 16.630 9.846 -36.353 1.00 90.62 85 LYS A C 1
ATOM 690 O O . LYS A 1 85 ? 15.912 8.869 -36.156 1.00 90.62 85 LYS A O 1
ATOM 695 N N . ILE A 1 86 ? 16.147 11.084 -36.443 1.00 88.06 86 ILE A N 1
ATOM 696 C CA . ILE A 1 86 ? 14.727 11.399 -36.239 1.00 88.06 86 ILE A CA 1
ATOM 697 C C . ILE A 1 86 ? 13.803 10.601 -37.173 1.00 88.06 86 ILE A C 1
ATOM 699 O O . ILE A 1 86 ? 12.733 10.185 -36.746 1.00 88.06 86 ILE A O 1
ATOM 703 N N . MET A 1 87 ? 14.225 10.322 -38.414 1.00 88.69 87 MET A N 1
ATOM 704 C CA . MET A 1 87 ? 13.440 9.506 -39.350 1.00 88.69 87 MET A CA 1
ATOM 705 C C . MET A 1 87 ? 13.289 8.061 -38.864 1.00 88.69 87 MET A C 1
ATOM 707 O O . MET A 1 87 ? 12.166 7.572 -38.789 1.00 88.69 87 MET A O 1
ATOM 711 N N . ASP A 1 88 ? 14.388 7.426 -38.447 1.00 89.81 88 ASP A N 1
ATOM 712 C CA . ASP A 1 88 ? 14.374 6.055 -37.920 1.00 89.81 88 ASP A CA 1
ATOM 713 C C . ASP A 1 88 ? 13.503 5.956 -3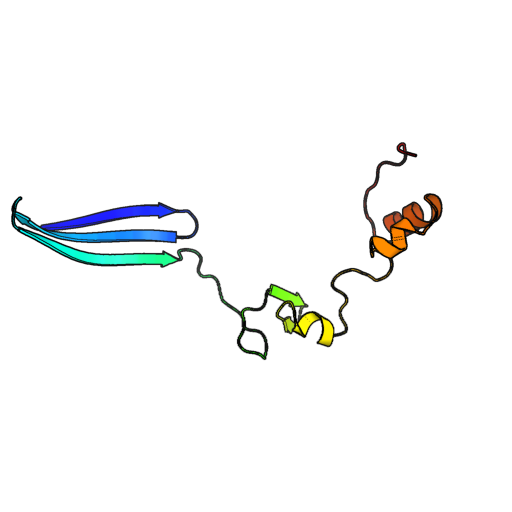6.658 1.00 89.81 88 ASP A C 1
ATOM 715 O O . ASP A 1 88 ? 12.829 4.957 -36.427 1.00 89.81 88 ASP A O 1
ATOM 719 N N . ILE A 1 89 ? 13.514 6.997 -35.816 1.00 89.81 89 ILE A N 1
ATOM 720 C CA . ILE A 1 89 ? 12.661 7.058 -34.623 1.00 89.81 89 ILE A CA 1
ATOM 721 C C . ILE A 1 89 ? 11.187 7.108 -35.035 1.00 89.81 89 ILE A C 1
ATOM 723 O O . ILE A 1 89 ? 10.389 6.359 -34.482 1.00 89.81 89 ILE A O 1
ATOM 727 N N . ARG A 1 90 ? 10.818 7.949 -36.010 1.00 89.00 90 ARG A N 1
ATOM 728 C CA . ARG A 1 90 ? 9.432 8.062 -36.497 1.00 89.00 90 ARG A CA 1
ATOM 729 C C . ARG A 1 90 ? 8.915 6.734 -37.049 1.00 89.00 90 ARG A C 1
ATOM 731 O O . ARG A 1 90 ? 7.808 6.341 -36.705 1.00 89.00 90 ARG A O 1
ATOM 738 N N . GLU A 1 91 ? 9.726 6.022 -37.827 1.00 91.12 91 GLU A N 1
ATOM 739 C CA . GLU A 1 91 ? 9.373 4.702 -38.367 1.00 91.12 91 GLU A CA 1
ATOM 740 C C . GLU A 1 91 ? 9.136 3.664 -37.258 1.00 91.12 91 GLU A C 1
ATOM 742 O O . GLU A 1 91 ? 8.137 2.940 -37.282 1.00 91.12 91 GLU A O 1
ATOM 747 N N . ILE A 1 92 ? 10.004 3.641 -36.238 1.00 89.81 92 ILE A N 1
ATOM 748 C CA . ILE A 1 92 ? 9.830 2.780 -35.059 1.00 89.81 92 ILE A CA 1
ATOM 749 C C . ILE A 1 92 ? 8.520 3.129 -34.341 1.00 89.81 92 ILE A C 1
ATOM 751 O O . ILE A 1 92 ? 7.731 2.237 -34.041 1.00 89.81 92 ILE A O 1
ATOM 755 N N . LEU A 1 93 ? 8.252 4.412 -34.084 1.00 89.75 93 LEU A N 1
ATOM 756 C CA . LEU A 1 93 ? 7.031 4.833 -33.390 1.00 89.75 93 LEU A CA 1
ATOM 757 C C . LEU A 1 93 ? 5.768 4.467 -34.183 1.00 89.75 93 LEU A C 1
ATOM 759 O O . LEU A 1 93 ? 4.832 3.934 -33.596 1.00 89.75 93 LEU A O 1
ATOM 763 N N . THR A 1 94 ? 5.759 4.654 -35.506 1.00 90.25 94 THR A N 1
ATOM 764 C CA . THR A 1 94 ? 4.645 4.228 -36.369 1.00 90.25 94 THR A CA 1
ATOM 765 C C . THR A 1 94 ? 4.447 2.711 -36.344 1.00 90.25 94 THR A C 1
ATOM 767 O O . THR A 1 94 ? 3.312 2.253 -36.223 1.00 90.25 94 THR A O 1
ATOM 770 N N . THR A 1 95 ? 5.528 1.925 -36.390 1.00 91.88 95 THR A N 1
ATOM 771 C CA . THR A 1 95 ? 5.472 0.450 -36.320 1.00 91.88 95 THR A CA 1
ATOM 772 C C . THR A 1 95 ? 4.849 -0.033 -35.010 1.00 91.88 95 THR A C 1
ATOM 774 O O . THR A 1 95 ? 4.045 -0.962 -35.005 1.00 91.88 95 THR A O 1
ATOM 777 N N . HIS A 1 96 ? 5.179 0.631 -33.899 1.00 88.25 96 HIS A N 1
ATO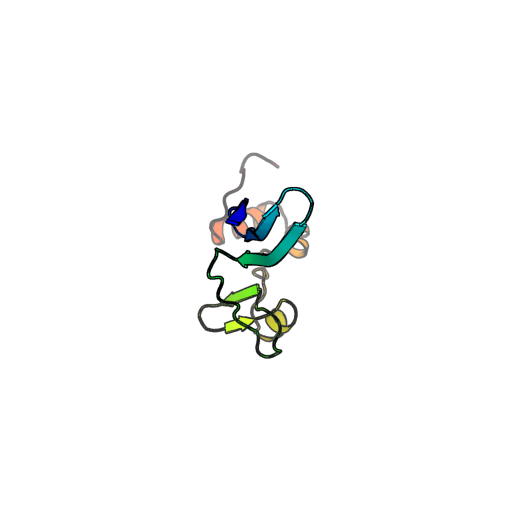M 778 C CA . HIS A 1 96 ? 4.629 0.334 -32.573 1.00 88.25 96 HIS A CA 1
ATOM 779 C C . HIS A 1 96 ? 3.292 1.048 -32.291 1.00 88.25 96 HIS A C 1
ATOM 781 O O . HIS A 1 96 ? 2.802 0.972 -31.167 1.00 88.25 96 HIS A O 1
ATOM 787 N N . GLN A 1 97 ? 2.692 1.718 -33.287 1.00 88.81 97 GLN A N 1
ATOM 788 C CA . GLN A 1 97 ? 1.431 2.472 -33.172 1.00 88.81 97 GLN A CA 1
ATOM 789 C C . GLN A 1 97 ? 1.449 3.526 -32.050 1.00 88.81 97 GLN A C 1
ATOM 791 O O . GLN A 1 97 ? 0.482 3.703 -31.311 1.00 88.81 97 GLN A O 1
ATOM 796 N N . ILE A 1 98 ? 2.578 4.219 -31.903 1.00 88.94 98 ILE A N 1
ATOM 797 C CA . ILE A 1 98 ? 2.771 5.293 -30.929 1.00 88.94 98 ILE A CA 1
ATOM 798 C C . ILE A 1 98 ? 2.595 6.632 -31.642 1.00 88.94 98 ILE A C 1
ATOM 800 O O . ILE A 1 98 ? 3.367 6.964 -32.543 1.00 88.94 98 ILE A O 1
ATOM 804 N N . ASP A 1 99 ? 1.616 7.422 -31.206 1.00 89.31 99 ASP A N 1
ATOM 805 C CA . ASP A 1 99 ? 1.371 8.753 -31.758 1.00 89.31 99 ASP A CA 1
ATOM 806 C C . ASP A 1 99 ? 2.500 9.734 -31.413 1.00 89.31 99 ASP A C 1
ATOM 808 O O . ASP A 1 99 ? 2.988 9.799 -30.281 1.00 89.31 99 ASP A O 1
ATOM 812 N N . PHE A 1 100 ? 2.897 10.548 -32.392 1.00 85.19 100 PHE A N 1
ATOM 813 C CA . PHE A 1 100 ? 3.880 11.613 -32.210 1.00 85.19 100 PHE A CA 1
ATOM 814 C C . PHE A 1 100 ? 3.557 12.832 -33.075 1.00 85.19 100 PHE A C 1
ATOM 816 O O . PHE A 1 100 ? 2.924 12.743 -34.127 1.00 85.19 100 PHE A O 1
ATOM 823 N N . ASN A 1 101 ? 4.034 14.000 -32.644 1.00 84.69 101 ASN A N 1
ATOM 824 C CA . ASN A 1 101 ? 3.870 15.229 -33.408 1.00 84.69 101 ASN A CA 1
ATOM 825 C C . ASN A 1 101 ? 4.830 15.244 -34.609 1.00 84.69 101 ASN A C 1
ATOM 827 O O . ASN A 1 101 ? 6.037 15.425 -34.456 1.00 84.69 101 ASN A O 1
ATOM 831 N N . SER A 1 102 ? 4.290 15.100 -35.819 1.00 69.44 102 SER A N 1
ATOM 832 C CA . SER A 1 102 ? 5.063 15.096 -37.068 1.00 69.44 102 SER A CA 1
ATOM 833 C C . SER A 1 102 ? 5.694 16.450 -37.425 1.00 69.44 102 SER A C 1
ATOM 835 O O . SER A 1 102 ? 6.592 16.496 -38.269 1.00 69.44 102 SER A O 1
ATOM 837 N N . LYS A 1 103 ? 5.261 17.544 -36.779 1.00 70.56 103 LYS A N 1
ATOM 838 C CA . LYS A 1 103 ? 5.694 18.924 -37.061 1.00 70.56 103 LYS A CA 1
ATOM 839 C C . LYS A 1 103 ? 6.818 19.431 -36.156 1.00 70.56 103 LYS A C 1
ATOM 841 O O . LYS A 1 103 ? 7.341 20.508 -36.417 1.00 70.56 103 LYS A O 1
ATOM 846 N N . GLN A 1 104 ? 7.185 18.693 -35.109 1.00 60.72 104 GLN A N 1
ATOM 847 C CA . GLN A 1 104 ? 8.352 19.027 -34.292 1.00 60.72 104 GLN A CA 1
ATOM 848 C C . GLN A 1 104 ? 9.583 18.306 -34.858 1.00 60.72 104 GLN A C 1
ATOM 850 O O . GLN A 1 104 ? 9.596 17.079 -35.015 1.00 60.72 104 GLN A O 1
ATOM 855 N N . SER A 1 105 ? 10.558 19.117 -35.269 1.00 52.72 105 SER A N 1
ATOM 856 C CA . SER A 1 105 ? 11.889 18.735 -35.751 1.00 52.72 105 SER A CA 1
ATOM 857 C C . SER A 1 105 ? 12.819 18.394 -34.599 1.00 52.72 105 SER A C 1
ATOM 859 O O . SER A 1 105 ? 12.860 19.220 -33.658 1.00 52.72 105 SER A O 1
#

InterPro domains:
  IPR012337 Ribonuclease H-like superfamily [SSF53098] (1-45)
  IPR015242 Mitochondrial resolvase Ydc2, catalytic [PF09159] (3-51)
  IPR036397 Ribonuclease H superfamily [G3DSA:3.30.420.10] (1-76)

Radius of gyration: 25.89 Å; chains: 1; bounding box: 43×36×72 Å

Secondary structure (DSSP, 8-state):
-EEEEEEE-SSEEEEEEEEESSSS-EEEEEEEEEE-S----PBPTTSSBP-EEETTEEE-TTGGGGGT--SS-TTS-HHHHTTS-HHHHHHHHHHTT----TT--